Protein AF-A0A963SEV9-F1 (afdb_monomer)

pLDDT: mean 88.09, std 17.44, range [39.56, 98.88]

Structure (mmCIF, N/CA/C/O backbone):
data_AF-A0A963SEV9-F1
#
_entry.id   AF-A0A963SEV9-F1
#
loop_
_atom_site.group_PDB
_atom_site.id
_atom_site.type_symbol
_atom_site.label_atom_id
_atom_site.label_alt_id
_atom_site.label_comp_id
_atom_site.label_asym_id
_atom_site.label_entity_id
_atom_site.label_seq_id
_atom_site.pdbx_PDB_ins_code
_atom_site.Cartn_x
_atom_site.Cartn_y
_atom_site.Cartn_z
_atom_site.occupancy
_atom_site.B_iso_or_equiv
_atom_site.auth_seq_id
_atom_site.auth_comp_id
_atom_site.auth_asym_id
_atom_site.auth_atom_id
_atom_site.pdbx_PDB_model_num
ATOM 1 N N . MET A 1 1 ? 86.443 0.238 -4.292 1.00 43.75 1 MET A N 1
ATOM 2 C CA . MET A 1 1 ? 86.124 1.668 -4.086 1.00 43.75 1 MET A CA 1
ATOM 3 C C . MET A 1 1 ? 84.801 1.741 -3.340 1.00 43.75 1 MET A C 1
ATOM 5 O O . MET A 1 1 ? 83.904 0.974 -3.654 1.00 43.75 1 MET A O 1
ATOM 9 N N . LYS A 1 2 ? 84.769 2.527 -2.260 1.00 41.16 2 LYS A N 1
ATOM 10 C CA . LYS A 1 2 ? 83.650 2.683 -1.313 1.00 41.16 2 LYS A CA 1
ATOM 11 C C . LYS A 1 2 ? 82.506 3.514 -1.928 1.00 41.16 2 LYS A C 1
ATOM 13 O O . LYS A 1 2 ? 82.755 4.207 -2.907 1.00 41.16 2 LYS A O 1
ATOM 18 N N . GLN A 1 3 ? 81.372 3.551 -1.208 1.00 39.56 3 GLN A N 1
ATOM 19 C CA . GLN A 1 3 ? 80.197 4.446 -1.340 1.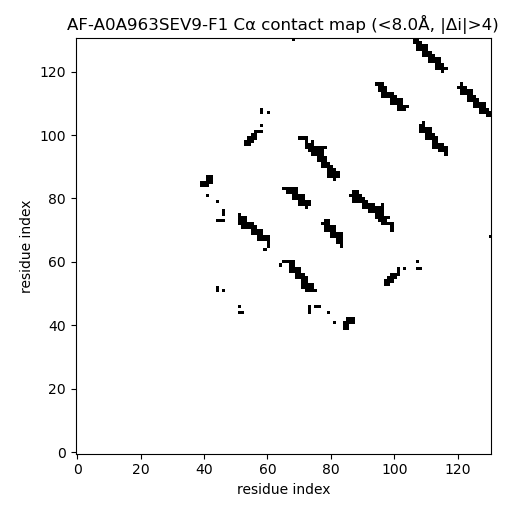00 39.56 3 GLN A CA 1
ATOM 20 C C . GLN A 1 3 ? 79.106 3.912 -2.292 1.00 39.56 3 GLN A C 1
ATOM 22 O O . GLN A 1 3 ? 79.413 3.498 -3.397 1.00 39.56 3 GLN A O 1
ATOM 27 N N . ALA A 1 4 ? 77.811 3.891 -1.976 1.00 47.16 4 ALA A N 1
ATOM 28 C CA . ALA A 1 4 ? 77.074 4.181 -0.749 1.00 47.16 4 ALA A CA 1
ATOM 29 C C . ALA A 1 4 ? 75.719 3.450 -0.852 1.00 47.16 4 ALA A C 1
ATOM 31 O O . ALA A 1 4 ? 75.074 3.481 -1.899 1.00 47.16 4 ALA A O 1
ATOM 32 N N . LYS A 1 5 ? 75.282 2.783 0.223 1.00 47.78 5 LYS A N 1
ATOM 33 C CA . LYS A 1 5 ? 73.897 2.309 0.351 1.00 47.78 5 LYS A CA 1
ATOM 34 C C . LYS A 1 5 ? 73.020 3.538 0.579 1.00 47.78 5 LYS A C 1
ATOM 36 O O . LYS A 1 5 ? 73.118 4.157 1.636 1.00 47.78 5 LYS A O 1
ATOM 41 N N . LEU A 1 6 ? 72.186 3.891 -0.394 1.00 45.84 6 LEU A N 1
ATOM 42 C CA . LEU A 1 6 ? 71.137 4.886 -0.199 1.00 45.84 6 LEU A CA 1
ATOM 43 C C . LEU A 1 6 ? 70.030 4.229 0.640 1.00 45.84 6 LEU A C 1
ATOM 45 O O . LEU A 1 6 ? 69.230 3.447 0.131 1.00 45.84 6 LEU A O 1
ATOM 49 N N . LEU A 1 7 ? 70.037 4.482 1.951 1.00 49.56 7 LEU A N 1
ATOM 50 C CA . LEU A 1 7 ? 68.880 4.227 2.804 1.00 49.56 7 LEU A CA 1
ATOM 51 C C . LEU A 1 7 ? 67.776 5.196 2.369 1.00 49.56 7 LEU A C 1
ATOM 53 O O . LEU A 1 7 ? 67.918 6.407 2.534 1.00 49.56 7 LEU A O 1
ATOM 57 N N . ALA A 1 8 ? 66.686 4.669 1.817 1.00 48.62 8 ALA A N 1
ATOM 58 C CA . ALA A 1 8 ? 65.460 5.432 1.650 1.00 48.62 8 ALA A CA 1
ATOM 59 C C . ALA A 1 8 ? 64.898 5.736 3.047 1.00 48.62 8 ALA A C 1
ATOM 61 O O . ALA A 1 8 ? 64.488 4.838 3.781 1.00 48.62 8 ALA A O 1
ATOM 62 N N . ILE A 1 9 ? 64.956 7.007 3.434 1.00 56.59 9 ILE A N 1
ATOM 63 C CA . ILE A 1 9 ? 64.397 7.519 4.681 1.00 56.59 9 ILE A CA 1
ATOM 64 C C . ILE A 1 9 ? 62.877 7.574 4.493 1.00 56.59 9 ILE A C 1
ATOM 66 O O . ILE A 1 9 ? 62.374 8.407 3.741 1.00 56.59 9 ILE A O 1
ATOM 70 N N . SER A 1 10 ? 62.150 6.663 5.145 1.00 54.47 10 SER A N 1
ATOM 71 C CA . SER A 1 10 ? 60.690 6.736 5.266 1.00 54.47 10 SER A CA 1
ATOM 72 C C . SER A 1 10 ? 60.284 8.067 5.904 1.00 54.47 10 SER A C 1
ATOM 74 O O . SER A 1 10 ? 60.775 8.375 6.994 1.00 54.47 10 SER A O 1
ATOM 76 N N . PRO A 1 11 ? 59.356 8.837 5.314 1.00 54.25 11 PRO A N 1
ATOM 77 C CA . PRO A 1 11 ? 58.728 9.930 6.031 1.00 54.25 11 PRO A CA 1
ATOM 78 C C . PRO A 1 11 ? 57.760 9.324 7.052 1.00 54.25 11 PRO A C 1
ATOM 80 O O . PRO A 1 11 ? 56.681 8.842 6.711 1.00 54.25 11 PRO A O 1
ATOM 83 N N . ILE A 1 12 ? 58.170 9.320 8.321 1.00 58.47 12 ILE A N 1
ATOM 84 C CA . ILE A 1 12 ? 57.265 9.130 9.456 1.00 58.47 12 ILE A CA 1
ATOM 85 C C . ILE A 1 12 ? 56.326 10.340 9.455 1.00 58.47 12 ILE A C 1
ATOM 87 O O . ILE A 1 12 ? 56.686 11.426 9.907 1.00 58.47 12 ILE A O 1
ATOM 91 N N . LEU A 1 13 ? 55.132 10.163 8.890 1.00 58.06 13 LEU A N 1
ATOM 92 C CA . LEU A 1 13 ? 54.028 11.098 9.055 1.00 58.06 13 LEU A CA 1
ATOM 93 C C . LEU A 1 13 ? 53.591 11.038 10.528 1.00 58.06 13 LEU A C 1
ATOM 95 O O . LEU A 1 13 ? 52.925 10.092 10.949 1.00 58.06 13 LEU A O 1
ATOM 99 N N . LEU A 1 14 ? 53.971 12.040 11.324 1.00 57.09 14 LEU A N 1
ATOM 100 C CA . LEU A 1 14 ? 53.328 12.291 12.611 1.00 57.09 14 LEU A CA 1
ATOM 101 C C . LEU A 1 14 ? 51.892 12.770 12.347 1.00 57.09 14 LEU A C 1
ATOM 103 O O . LEU A 1 14 ? 51.661 13.962 12.151 1.00 57.09 14 LEU A O 1
ATOM 107 N N . LEU A 1 15 ? 50.917 11.856 12.377 1.00 59.25 15 LEU A N 1
ATOM 108 C CA . LEU A 1 15 ? 49.514 12.215 12.610 1.00 59.25 15 LEU A CA 1
ATOM 109 C C . LEU A 1 15 ? 49.344 12.550 14.097 1.00 59.25 15 LEU A C 1
ATOM 111 O O . LEU A 1 15 ? 48.880 11.745 14.902 1.00 59.25 15 LEU A O 1
ATOM 115 N N . GLY A 1 16 ? 49.786 13.747 14.468 1.00 63.28 16 GLY A N 1
ATOM 116 C CA . GLY A 1 16 ? 49.453 14.367 15.739 1.00 63.28 16 GLY A CA 1
ATOM 117 C C . GLY A 1 16 ? 48.130 15.125 15.635 1.00 63.28 16 GLY A C 1
ATOM 118 O O . GLY A 1 16 ? 47.981 15.985 14.776 1.00 63.28 16 GLY A O 1
ATOM 119 N N . ALA A 1 17 ? 47.239 14.835 16.584 1.00 56.03 17 ALA A N 1
ATOM 120 C CA . ALA A 1 17 ? 46.098 15.643 17.018 1.00 56.03 17 ALA A CA 1
ATOM 121 C C . ALA A 1 17 ? 44.845 15.679 16.122 1.00 56.03 17 ALA A C 1
ATOM 123 O O . ALA A 1 17 ? 44.697 16.533 15.259 1.00 56.03 17 ALA A O 1
ATOM 124 N N . CYS A 1 18 ? 43.875 14.829 16.477 1.00 48.72 18 CYS A N 1
ATOM 125 C CA . CYS A 1 18 ? 42.467 15.206 16.668 1.00 48.72 18 CYS A CA 1
ATOM 126 C C . CYS A 1 18 ? 41.816 14.190 17.625 1.00 48.72 18 CYS A C 1
ATOM 128 O O . CYS A 1 18 ? 40.974 13.390 17.236 1.00 48.72 18 CYS A O 1
ATOM 130 N N . THR A 1 19 ? 42.206 14.195 18.903 1.00 56.66 19 THR A N 1
ATOM 131 C CA . THR A 1 19 ? 41.321 13.664 19.953 1.00 56.66 19 THR A CA 1
ATOM 132 C C . THR A 1 19 ? 40.293 14.754 20.243 1.00 56.66 19 THR A C 1
ATOM 134 O O . THR A 1 19 ? 40.419 15.516 21.202 1.00 56.66 19 THR A O 1
ATOM 137 N N . ALA A 1 20 ? 39.286 14.867 19.377 1.00 61.53 20 ALA A N 1
ATOM 138 C CA . ALA A 1 20 ? 38.036 15.492 19.766 1.00 61.53 20 ALA A CA 1
ATOM 139 C C . ALA A 1 20 ? 37.373 14.530 20.757 1.00 61.53 20 ALA A C 1
ATOM 141 O O . ALA A 1 20 ? 36.620 13.635 20.382 1.00 61.53 20 ALA A O 1
ATOM 142 N N . GLY A 1 21 ? 37.720 14.685 22.035 1.00 59.44 21 GLY A N 1
ATOM 143 C CA . GLY A 1 21 ? 36.953 14.149 23.148 1.00 59.44 21 GLY A CA 1
ATOM 144 C C . GLY A 1 21 ? 35.618 14.878 23.207 1.00 59.44 21 GLY A C 1
ATOM 145 O O . GLY A 1 21 ? 35.374 15.677 24.105 1.00 59.44 21 GLY A O 1
ATOM 146 N N . SER A 1 22 ? 34.768 14.647 22.212 1.00 60.69 22 SER A N 1
ATOM 147 C CA . SER A 1 22 ? 33.357 14.966 22.290 1.00 60.69 22 SER A CA 1
ATOM 148 C C . SER A 1 22 ? 32.772 13.966 23.271 1.00 60.69 22 SER A C 1
ATOM 150 O O . SER A 1 22 ? 32.410 12.851 22.905 1.00 60.69 22 SER A O 1
ATOM 152 N N . GLY A 1 23 ? 32.747 14.345 24.549 1.00 58.09 23 GLY A N 1
ATOM 153 C CA . GLY A 1 23 ? 31.877 13.692 25.508 1.00 58.09 23 GLY A CA 1
ATOM 154 C C . GLY A 1 23 ? 30.473 13.733 24.924 1.00 58.09 23 GLY A C 1
ATOM 155 O O . GLY A 1 23 ? 29.881 14.805 24.806 1.00 58.09 23 GLY A O 1
ATOM 156 N N . PHE A 1 24 ? 29.967 12.581 24.489 1.00 62.22 24 PHE A N 1
ATOM 157 C CA . PHE A 1 24 ? 28.548 12.429 24.233 1.00 62.22 24 PHE A CA 1
ATOM 158 C C . PHE A 1 24 ? 27.876 12.714 25.570 1.00 62.22 24 PHE A C 1
ATOM 160 O O . PHE A 1 24 ? 27.979 11.920 26.503 1.00 62.22 24 PHE A O 1
ATOM 167 N N . SER A 1 25 ? 27.268 13.894 25.689 1.00 63.34 25 SER A N 1
ATOM 168 C CA . SER A 1 25 ? 26.326 14.163 26.763 1.00 63.34 25 SER A CA 1
ATOM 169 C C . SER A 1 25 ? 25.280 13.064 26.657 1.00 63.34 25 SER A C 1
ATOM 171 O O . SER A 1 25 ? 24.553 13.000 25.662 1.00 63.34 25 SER A O 1
ATOM 173 N N . SER A 1 26 ? 25.287 12.128 27.605 1.00 67.81 26 SER A N 1
ATOM 174 C CA . SER A 1 26 ? 24.261 11.102 27.687 1.00 67.81 26 SER A CA 1
ATOM 175 C C . SER A 1 26 ? 22.941 11.846 27.813 1.00 67.81 26 SER A C 1
ATOM 177 O O . SER A 1 26 ? 22.704 12.505 28.828 1.00 67.81 26 SER A O 1
ATOM 179 N N . GLY A 1 27 ? 22.123 11.796 26.760 1.00 73.25 27 GLY A N 1
ATOM 180 C CA . GLY A 1 27 ? 20.754 12.286 26.814 1.00 73.25 27 GLY A CA 1
ATOM 181 C C . GLY A 1 27 ? 20.007 11.676 28.007 1.00 73.25 27 GLY A C 1
ATOM 182 O O . GLY A 1 27 ? 20.499 10.725 28.626 1.00 73.25 27 GLY A O 1
ATOM 183 N N . PRO A 1 28 ? 18.827 12.212 28.356 1.00 78.06 28 PRO A N 1
ATOM 184 C CA . PRO A 1 28 ? 18.014 11.638 29.422 1.00 78.06 28 PRO A CA 1
ATOM 185 C C . PRO A 1 28 ? 17.896 10.122 29.236 1.00 78.06 28 PRO A C 1
ATOM 187 O O . PRO A 1 28 ? 17.743 9.646 28.108 1.00 78.06 28 PRO A O 1
ATOM 190 N N . ALA A 1 29 ? 18.020 9.379 30.340 1.00 78.88 29 ALA A N 1
ATOM 191 C CA . ALA A 1 29 ? 17.937 7.925 30.330 1.00 78.88 29 ALA A CA 1
ATOM 192 C C . ALA A 1 29 ? 16.687 7.493 29.553 1.00 78.88 29 ALA A C 1
ATOM 194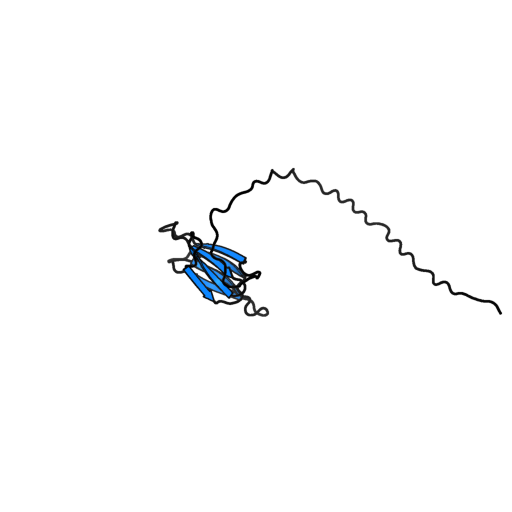 O O . ALA A 1 29 ? 15.579 7.945 29.851 1.00 78.88 29 ALA A O 1
ATOM 195 N N . ALA A 1 30 ? 16.885 6.663 28.528 1.00 80.75 30 ALA A N 1
ATOM 196 C CA . ALA A 1 30 ? 15.785 6.164 27.723 1.00 80.75 30 ALA A CA 1
ATOM 197 C C . ALA A 1 30 ? 14.793 5.418 28.623 1.00 80.75 30 ALA A C 1
ATOM 199 O O . ALA A 1 30 ? 15.190 4.656 29.509 1.00 80.75 30 ALA A O 1
ATOM 200 N N . LEU A 1 31 ? 13.499 5.644 28.393 1.00 87.50 31 LEU A N 1
ATOM 201 C CA . LEU A 1 31 ? 12.462 4.844 29.031 1.00 87.50 31 LEU A CA 1
ATOM 202 C C . LEU A 1 31 ? 12.636 3.367 28.630 1.00 87.50 31 LEU A C 1
ATOM 204 O O . LEU A 1 31 ? 13.096 3.092 27.517 1.00 87.50 31 LEU A O 1
ATOM 208 N N . PRO A 1 32 ? 12.262 2.408 29.495 1.00 90.19 32 PRO A N 1
ATOM 209 C CA . PRO A 1 32 ? 12.291 0.997 29.134 1.00 90.19 32 PRO A CA 1
ATOM 210 C C . PRO A 1 32 ? 11.426 0.728 27.896 1.00 90.19 32 PRO A C 1
ATOM 212 O O . PRO A 1 32 ? 10.268 1.145 27.842 1.00 90.19 32 PRO A O 1
ATOM 215 N N . ALA A 1 33 ? 11.975 0.011 26.915 1.00 91.31 33 ALA A N 1
ATOM 216 C CA . ALA A 1 33 ? 11.206 -0.447 25.766 1.00 91.31 33 ALA A CA 1
ATOM 217 C C . ALA A 1 33 ? 10.217 -1.543 26.193 1.00 91.31 33 ALA A C 1
ATOM 219 O O . ALA A 1 33 ? 10.566 -2.441 26.962 1.00 91.31 33 ALA A O 1
ATOM 220 N N . ILE A 1 34 ? 8.996 -1.480 25.663 1.00 94.94 34 ILE A N 1
ATOM 221 C CA . ILE A 1 34 ? 7.988 -2.532 25.809 1.00 94.94 34 ILE A CA 1
ATOM 222 C C . ILE A 1 34 ? 7.751 -3.202 24.458 1.00 94.94 34 ILE A C 1
ATOM 224 O O . ILE A 1 34 ? 7.766 -2.542 23.420 1.00 94.94 34 ILE A O 1
ATOM 228 N N . ASN A 1 35 ? 7.508 -4.510 24.473 1.00 94.75 35 ASN A N 1
ATOM 229 C CA . ASN A 1 35 ? 7.132 -5.247 23.271 1.00 94.75 35 ASN A CA 1
ATOM 230 C C . ASN A 1 35 ? 5.620 -5.137 23.051 1.00 94.75 35 ASN A C 1
ATOM 232 O O . ASN A 1 35 ? 4.841 -5.420 23.962 1.00 94.75 35 ASN A O 1
ATOM 236 N N . VAL A 1 36 ? 5.215 -4.771 21.836 1.00 95.94 36 VAL A N 1
ATOM 237 C CA . VAL A 1 36 ? 3.811 -4.730 21.408 1.00 95.94 36 VAL A CA 1
ATOM 238 C C . VAL A 1 36 ? 3.633 -5.738 20.280 1.00 95.94 36 VAL A C 1
ATOM 240 O O . VAL A 1 36 ? 4.338 -5.675 19.276 1.00 95.94 36 VAL A O 1
ATOM 243 N N . ALA A 1 37 ? 2.711 -6.684 20.453 1.00 97.38 37 ALA A N 1
ATOM 244 C CA . ALA A 1 37 ? 2.389 -7.654 19.415 1.00 97.38 37 ALA A CA 1
ATOM 245 C C . ALA A 1 37 ? 1.434 -7.039 18.382 1.00 97.38 37 ALA A C 1
ATOM 247 O O . ALA A 1 37 ? 0.471 -6.359 18.745 1.00 97.38 37 ALA A O 1
ATOM 248 N N . ALA A 1 38 ? 1.679 -7.305 17.098 1.00 97.00 38 ALA A N 1
ATOM 249 C CA . ALA A 1 38 ? 0.736 -6.963 16.041 1.00 97.00 38 ALA A CA 1
ATOM 250 C C . ALA A 1 38 ? -0.559 -7.781 16.194 1.00 97.00 38 ALA A C 1
ATOM 252 O O . ALA A 1 38 ? -0.529 -8.939 16.607 1.00 97.00 38 ALA A O 1
ATOM 253 N N . SER A 1 39 ? -1.700 -7.180 15.853 1.00 97.12 39 SER A N 1
ATOM 254 C CA . SER A 1 39 ? -3.008 -7.863 15.872 1.00 97.12 39 SER A CA 1
ATOM 255 C C . SER A 1 39 ? -3.357 -8.548 14.544 1.00 97.12 39 SER A C 1
ATOM 257 O O . SER A 1 39 ? -4.322 -9.303 14.482 1.00 97.12 39 SER A O 1
ATOM 259 N N . GLY A 1 40 ? -2.586 -8.285 13.488 1.00 96.81 40 GLY A N 1
ATOM 260 C CA . GLY A 1 40 ? -2.763 -8.852 12.156 1.00 96.81 40 GLY A CA 1
ATOM 261 C C . GLY A 1 40 ? -1.656 -8.398 11.207 1.00 96.81 40 GLY A C 1
ATOM 262 O O . GLY A 1 40 ? -0.872 -7.508 11.541 1.00 96.81 40 GLY A O 1
ATOM 263 N N . GLU A 1 41 ? -1.611 -9.013 10.030 1.00 98.19 41 GLU A N 1
ATOM 264 C CA . GLU A 1 41 ? -0.673 -8.713 8.946 1.00 98.19 41 GLU A CA 1
ATOM 265 C C . GLU A 1 41 ? -1.391 -8.803 7.594 1.00 98.19 41 GLU A C 1
ATOM 267 O O . GLU A 1 41 ? -2.405 -9.495 7.467 1.00 98.19 41 GLU A O 1
ATOM 272 N N . THR A 1 42 ? -0.896 -8.093 6.578 1.00 98.50 42 THR A N 1
ATOM 273 C CA . THR A 1 42 ? -1.411 -8.250 5.214 1.00 98.50 42 THR A CA 1
ATOM 274 C C . THR A 1 42 ? -0.888 -9.533 4.583 1.00 98.50 42 THR A C 1
ATOM 276 O O . THR A 1 42 ? 0.181 -10.033 4.931 1.00 98.50 42 THR A O 1
ATOM 279 N N . ALA A 1 43 ? -1.610 -10.043 3.587 1.00 98.50 43 ALA A N 1
ATOM 280 C CA . ALA A 1 43 ? -1.055 -11.024 2.672 1.00 98.50 43 ALA A CA 1
ATOM 281 C C . ALA A 1 43 ? 0.240 -10.464 2.040 1.00 98.50 43 ALA A C 1
ATOM 283 O O . ALA A 1 43 ? 0.302 -9.260 1.762 1.00 98.50 43 ALA A O 1
ATOM 284 N N . PRO A 1 44 ? 1.264 -11.303 1.801 1.00 97.94 44 PRO A N 1
ATOM 285 C CA . PRO A 1 44 ? 2.500 -10.857 1.169 1.00 97.94 44 PRO A CA 1
ATOM 286 C C . PRO A 1 44 ? 2.260 -10.264 -0.223 1.00 97.94 44 PRO A C 1
ATOM 288 O O . PRO A 1 44 ? 1.382 -10.718 -0.961 1.00 97.94 44 PRO A O 1
ATOM 291 N N . VAL A 1 45 ? 3.090 -9.293 -0.607 1.00 98.25 45 VAL A N 1
ATOM 292 C CA . VAL A 1 45 ? 3.146 -8.817 -1.995 1.00 98.25 45 VAL A CA 1
ATOM 293 C C . VAL A 1 45 ? 3.634 -9.928 -2.932 1.00 98.25 45 VAL A C 1
ATOM 295 O O . VAL A 1 45 ? 4.329 -10.858 -2.523 1.00 98.25 45 VAL A O 1
ATOM 298 N N . GLY A 1 46 ? 3.273 -9.828 -4.211 1.00 97.56 46 GLY A N 1
ATOM 299 C CA . GLY A 1 46 ? 3.608 -10.824 -5.231 1.00 97.56 46 GLY A CA 1
ATOM 300 C C . GLY A 1 46 ? 5.094 -10.900 -5.597 1.00 97.56 46 GLY A C 1
ATOM 301 O O . GLY A 1 46 ? 5.541 -11.944 -6.076 1.00 97.56 46 GLY A O 1
ATOM 302 N N . THR A 1 47 ? 5.875 -9.837 -5.374 1.00 96.88 47 THR A N 1
ATOM 303 C CA . THR A 1 47 ? 7.329 -9.879 -5.574 1.00 96.88 47 THR A CA 1
ATOM 304 C C . THR A 1 47 ? 7.982 -10.744 -4.494 1.00 96.88 47 THR A C 1
ATOM 306 O O . THR A 1 47 ? 8.055 -10.370 -3.326 1.00 96.88 47 THR A O 1
ATOM 309 N N . ALA A 1 48 ? 8.453 -11.927 -4.887 1.00 94.44 48 ALA A N 1
ATOM 310 C CA . ALA A 1 48 ? 8.977 -12.923 -3.961 1.00 94.44 48 ALA A CA 1
ATOM 311 C C . ALA A 1 48 ? 10.440 -12.668 -3.569 1.00 94.44 48 ALA A C 1
ATOM 313 O O . ALA A 1 48 ? 11.280 -12.406 -4.428 1.00 94.44 48 ALA A O 1
ATOM 314 N N . ASN A 1 49 ?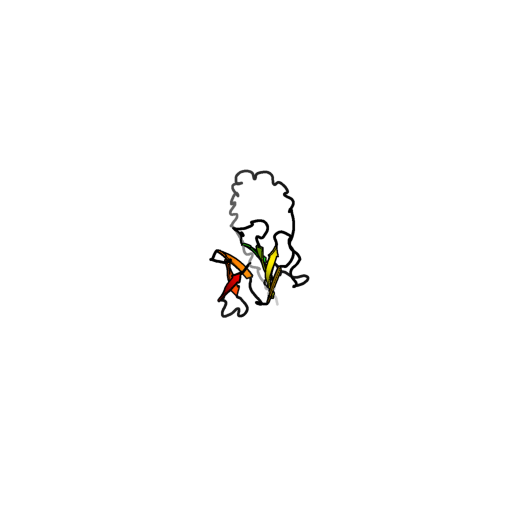 10.749 -12.882 -2.283 1.00 89.75 49 ASN A N 1
ATOM 315 C CA . ASN A 1 49 ? 12.108 -12.914 -1.722 1.00 89.75 49 ASN A CA 1
ATOM 316 C C . ASN A 1 49 ? 12.943 -11.665 -2.019 1.00 89.75 49 ASN A C 1
ATOM 318 O O . ASN A 1 49 ? 14.132 -11.765 -2.326 1.00 89.75 49 ASN A O 1
ATOM 322 N N . ASP A 1 50 ? 12.318 -10.495 -1.942 1.00 95.44 50 ASP A N 1
ATOM 323 C CA . ASP A 1 50 ? 12.980 -9.250 -2.285 1.00 95.44 50 ASP A CA 1
ATOM 324 C C . ASP A 1 50 ? 12.432 -8.064 -1.479 1.00 95.44 50 ASP A C 1
ATOM 326 O O . ASP A 1 50 ? 11.344 -8.120 -0.906 1.00 95.44 50 ASP A O 1
ATOM 330 N N . ASP A 1 51 ? 13.195 -6.977 -1.455 1.00 96.56 51 ASP A N 1
ATOM 331 C CA . ASP A 1 51 ? 12.807 -5.699 -0.865 1.00 96.56 51 ASP A CA 1
ATOM 332 C C . ASP A 1 51 ? 11.746 -5.020 -1.750 1.00 96.56 51 ASP A C 1
ATOM 334 O O . ASP A 1 51 ? 12.074 -4.343 -2.735 1.00 96.56 51 ASP A O 1
ATOM 338 N N . ALA A 1 52 ? 10.473 -5.294 -1.448 1.00 97.75 52 ALA A N 1
ATOM 339 C CA . ALA A 1 52 ? 9.326 -4.955 -2.290 1.00 97.75 52 ALA A CA 1
ATOM 340 C C . ALA A 1 52 ? 8.228 -4.167 -1.557 1.00 97.75 52 ALA A C 1
ATOM 342 O O . ALA A 1 52 ? 7.886 -3.073 -2.000 1.00 97.75 52 ALA A O 1
ATOM 343 N N . ALA A 1 53 ? 7.677 -4.684 -0.455 1.00 97.94 53 ALA A N 1
ATOM 344 C CA . ALA A 1 53 ? 6.691 -3.950 0.344 1.00 97.94 53 ALA A CA 1
ATOM 345 C C . ALA A 1 53 ? 7.368 -2.773 1.072 1.00 97.94 53 ALA A C 1
ATOM 347 O O . ALA A 1 53 ? 8.355 -3.007 1.766 1.00 97.94 53 ALA A O 1
ATOM 348 N N . ASP A 1 54 ? 6.871 -1.539 0.906 1.00 97.31 54 ASP A N 1
ATOM 349 C CA . ASP A 1 54 ? 7.574 -0.327 1.381 1.00 97.31 54 ASP A CA 1
ATOM 350 C C . ASP A 1 54 ? 6.707 0.565 2.286 1.00 97.31 54 ASP A C 1
ATOM 352 O O . ASP A 1 54 ? 7.036 0.730 3.458 1.00 97.31 54 ASP A O 1
ATOM 356 N N . ASP A 1 55 ? 5.591 1.111 1.780 1.00 98.25 55 ASP A N 1
ATOM 357 C CA . ASP A 1 55 ? 4.823 2.146 2.490 1.00 98.25 55 ASP A CA 1
ATOM 358 C C . ASP A 1 55 ? 3.307 1.869 2.454 1.00 98.25 55 ASP A C 1
ATOM 360 O O . ASP A 1 55 ? 2.764 1.582 1.377 1.00 98.25 55 ASP A O 1
ATOM 364 N N . PRO A 1 56 ? 2.605 1.930 3.602 1.00 98.38 56 PRO A N 1
ATOM 365 C CA . PRO A 1 56 ? 1.152 1.851 3.668 1.00 98.38 56 PRO A CA 1
ATOM 366 C C . PRO A 1 56 ? 0.488 3.225 3.863 1.00 98.38 56 PRO A C 1
ATOM 368 O O . PRO A 1 56 ? 0.994 4.094 4.566 1.00 98.38 56 PRO A O 1
ATOM 371 N N . ALA A 1 57 ? -0.739 3.361 3.368 1.00 98.62 57 ALA A N 1
ATOM 372 C CA . ALA A 1 57 ? -1.662 4.435 3.713 1.00 98.62 57 ALA A CA 1
ATOM 373 C C . ALA A 1 57 ? -3.068 3.867 3.953 1.00 98.62 57 ALA A C 1
ATOM 375 O O . ALA A 1 57 ? -3.503 2.941 3.268 1.00 98.62 57 ALA A O 1
ATOM 376 N N . ILE A 1 58 ? -3.795 4.398 4.937 1.00 98.38 58 ILE A N 1
ATOM 377 C CA . ILE A 1 58 ? -5.104 3.865 5.342 1.00 98.38 58 ILE A CA 1
ATOM 378 C C . ILE A 1 58 ? -6.200 4.838 4.923 1.00 98.38 58 ILE A C 1
ATOM 380 O O . ILE A 1 58 ? -6.217 5.992 5.348 1.00 98.38 58 ILE A O 1
ATOM 384 N N . TRP A 1 59 ? -7.145 4.358 4.120 1.00 98.44 59 TRP A N 1
ATOM 385 C CA . TRP A 1 59 ? -8.382 5.073 3.846 1.00 98.44 59 TRP A CA 1
ATOM 386 C C . TRP A 1 59 ? -9.434 4.692 4.886 1.00 98.44 59 TRP A C 1
ATOM 388 O O . TRP A 1 59 ? -9.856 3.536 4.947 1.00 98.44 59 TRP A O 1
ATOM 398 N N . LEU A 1 60 ? -9.877 5.668 5.680 1.00 97.38 60 LEU A N 1
ATOM 399 C CA . LEU A 1 60 ? -11.003 5.504 6.595 1.00 97.38 60 LEU A CA 1
ATOM 400 C C . LEU A 1 60 ? -12.319 5.577 5.819 1.00 97.38 60 LEU A C 1
ATOM 402 O O . LEU A 1 60 ? -12.633 6.610 5.227 1.00 97.38 60 LEU A O 1
ATOM 406 N N . ASN A 1 61 ? -13.119 4.517 5.898 1.00 96.62 61 ASN A N 1
ATOM 407 C CA . ASN A 1 61 ? -14.491 4.545 5.413 1.00 96.62 61 ASN A CA 1
ATOM 408 C C . ASN A 1 61 ? -15.403 5.235 6.450 1.00 96.62 61 ASN A C 1
ATOM 410 O O . ASN A 1 61 ? -15.602 4.681 7.535 1.00 96.62 61 ASN A O 1
ATOM 414 N N . PRO A 1 62 ? -15.985 6.415 6.155 1.00 93.38 62 PRO A N 1
ATOM 415 C CA . PRO A 1 62 ? -16.824 7.128 7.116 1.00 93.38 62 PRO A CA 1
ATOM 416 C C . PRO A 1 62 ? -18.200 6.478 7.327 1.00 93.38 62 PRO A C 1
ATOM 418 O O . PRO A 1 62 ? -18.837 6.747 8.342 1.00 93.38 62 PRO A O 1
ATOM 421 N N . ALA A 1 63 ? -18.674 5.654 6.385 1.00 95.00 63 ALA A N 1
ATOM 422 C CA . ALA A 1 63 ? -19.968 4.979 6.485 1.00 95.00 63 ALA A CA 1
ATOM 423 C C . ALA A 1 63 ? -19.883 3.685 7.309 1.00 95.00 63 ALA A C 1
ATOM 425 O O . ALA A 1 63 ? -20.803 3.378 8.063 1.00 95.00 63 ALA A O 1
ATOM 426 N N . ASP A 1 64 ? -18.777 2.950 7.181 1.00 96.88 64 ASP A N 1
ATOM 427 C CA . ASP A 1 64 ? -18.491 1.751 7.972 1.00 96.88 64 ASP A CA 1
ATOM 428 C C . ASP A 1 64 ? -16.973 1.591 8.173 1.00 96.88 64 ASP A C 1
ATOM 430 O O . ASP A 1 64 ? -16.293 1.067 7.286 1.00 96.88 64 ASP A O 1
ATOM 434 N N . PRO A 1 65 ? -16.417 1.994 9.334 1.00 97.56 65 PRO A N 1
ATOM 435 C CA . PRO A 1 65 ? -14.983 1.908 9.598 1.00 97.56 65 PRO A CA 1
ATOM 436 C C . PRO A 1 65 ? -14.392 0.499 9.466 1.00 97.56 65 PRO A C 1
ATOM 438 O O . PRO A 1 65 ? -13.202 0.380 9.166 1.00 97.56 65 PRO A O 1
ATOM 441 N N . ALA A 1 66 ? -15.188 -0.564 9.640 1.00 97.56 66 ALA A N 1
ATOM 442 C CA . ALA A 1 66 ? -14.722 -1.940 9.463 1.00 97.56 66 ALA A CA 1
ATOM 443 C C . ALA A 1 66 ? -14.445 -2.285 7.986 1.00 97.56 66 ALA A C 1
ATOM 445 O O . ALA A 1 66 ? -13.683 -3.209 7.702 1.00 97.56 66 ALA A O 1
ATOM 446 N N . GLN A 1 67 ? -15.017 -1.517 7.054 1.00 97.31 67 GLN A N 1
ATOM 447 C CA . GLN A 1 67 ? -14.785 -1.594 5.608 1.00 97.31 67 GLN A CA 1
ATOM 448 C C . GLN A 1 67 ? -13.723 -0.588 5.129 1.00 97.31 67 GLN A C 1
ATOM 450 O O . GLN A 1 67 ? -13.675 -0.244 3.948 1.00 97.31 67 GLN A O 1
ATOM 455 N N . SER A 1 68 ? -12.884 -0.076 6.034 1.00 98.31 68 SER A N 1
ATOM 456 C CA . SER A 1 68 ? -11.714 0.728 5.664 1.00 98.31 68 SER A CA 1
ATOM 457 C C . SER A 1 68 ? -10.700 -0.105 4.878 1.00 98.31 68 SER A C 1
ATOM 459 O O . SER A 1 68 ? -10.661 -1.337 4.970 1.00 98.31 68 SER A O 1
ATOM 461 N N . LEU A 1 69 ? -9.859 0.577 4.105 1.00 98.62 69 LEU A N 1
ATOM 462 C CA . LEU A 1 69 ? -8.907 -0.059 3.200 1.00 98.62 69 LEU A CA 1
ATOM 463 C C . LEU A 1 69 ? -7.482 0.385 3.517 1.00 98.62 69 LEU A C 1
ATOM 465 O O . LEU A 1 69 ? -7.243 1.529 3.897 1.00 98.62 69 LEU A O 1
ATOM 469 N N . ILE A 1 70 ? -6.533 -0.520 3.311 1.00 98.75 70 ILE A N 1
ATOM 470 C CA . ILE A 1 70 ? -5.100 -0.237 3.352 1.00 98.75 70 ILE A CA 1
ATOM 471 C C . ILE A 1 70 ? -4.615 -0.220 1.907 1.00 98.75 70 ILE A C 1
ATOM 473 O O . ILE A 1 70 ? -4.784 -1.201 1.187 1.00 98.75 70 ILE A O 1
ATOM 477 N N . VAL A 1 71 ? -4.009 0.876 1.476 1.00 98.81 71 VAL A N 1
ATOM 478 C CA . VAL A 1 71 ? -3.275 0.951 0.214 1.00 98.81 71 VAL A CA 1
ATOM 479 C C . VAL A 1 71 ? -1.801 0.775 0.539 1.00 98.81 71 VAL A C 1
ATOM 481 O O . VAL A 1 71 ? -1.280 1.479 1.393 1.00 98.81 71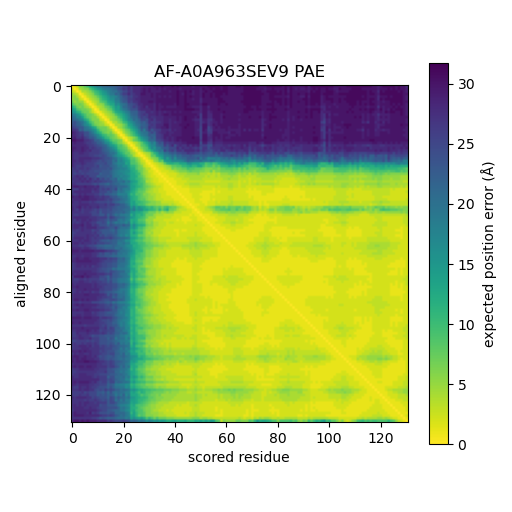 VAL A O 1
ATOM 484 N N . GLY A 1 72 ? -1.132 -0.173 -0.106 1.00 98.56 72 GLY A N 1
ATOM 485 C CA . GLY A 1 72 ? 0.291 -0.427 0.105 1.00 98.56 72 GLY A CA 1
ATOM 486 C C . GLY A 1 72 ? 1.041 -0.503 -1.213 1.00 98.56 72 GLY A C 1
ATOM 487 O O . GLY A 1 72 ? 0.474 -0.903 -2.232 1.00 98.56 72 GLY A O 1
ATOM 488 N N . THR A 1 73 ? 2.316 -0.139 -1.209 1.00 98.62 73 THR A N 1
ATOM 489 C CA . THR A 1 73 ? 3.179 -0.290 -2.382 1.00 98.62 73 THR A CA 1
ATOM 490 C C . THR A 1 73 ? 3.894 -1.634 -2.382 1.00 98.62 73 THR A C 1
ATOM 492 O O . THR A 1 73 ? 4.450 -2.073 -1.380 1.00 98.62 73 THR A O 1
ATOM 495 N N . ASP A 1 74 ? 3.917 -2.272 -3.548 1.00 98.56 74 ASP A N 1
ATOM 496 C CA . ASP A 1 74 ? 5.030 -3.119 -3.954 1.00 98.56 74 ASP A CA 1
ATOM 497 C C . ASP A 1 74 ? 5.907 -2.245 -4.852 1.00 98.56 74 ASP A C 1
ATOM 499 O O . ASP A 1 74 ? 5.562 -1.998 -6.011 1.00 98.56 74 ASP A O 1
ATOM 503 N N . LYS A 1 75 ? 7.034 -1.750 -4.328 1.00 97.81 75 LYS A N 1
ATOM 504 C CA . LYS A 1 75 ? 7.886 -0.772 -5.023 1.00 97.81 75 LYS A CA 1
ATOM 505 C C . LYS A 1 75 ? 8.529 -1.296 -6.312 1.00 97.81 75 LYS A C 1
ATOM 507 O O . LYS A 1 75 ? 9.233 -0.556 -7.008 1.00 97.81 75 LYS A O 1
ATOM 512 N N . LYS A 1 76 ? 8.312 -2.576 -6.627 1.00 97.75 76 LYS A N 1
ATOM 513 C CA . LYS A 1 76 ? 8.772 -3.254 -7.839 1.00 97.75 76 LYS A CA 1
ATOM 514 C C . LYS A 1 76 ? 7.638 -3.555 -8.818 1.00 97.75 76 LYS A C 1
ATOM 516 O O . LYS A 1 76 ? 7.938 -3.774 -9.991 1.00 97.75 76 LYS A O 1
ATOM 521 N N . ALA A 1 77 ? 6.377 -3.524 -8.384 1.00 98.06 77 ALA A N 1
ATOM 522 C CA . ALA A 1 77 ? 5.252 -3.982 -9.199 1.00 98.06 77 ALA A CA 1
ATOM 523 C C . ALA A 1 77 ? 4.032 -3.041 -9.247 1.00 98.06 77 ALA A C 1
ATOM 525 O O . ALA A 1 77 ? 3.358 -2.999 -10.282 1.00 98.06 77 ALA A O 1
ATOM 526 N N . GLY A 1 78 ? 3.722 -2.284 -8.189 1.00 98.44 78 GLY A N 1
ATOM 527 C CA . GLY A 1 78 ? 2.592 -1.350 -8.188 1.00 98.44 78 GLY A CA 1
ATOM 528 C C . GLY A 1 78 ? 1.912 -1.149 -6.832 1.00 98.44 78 GLY A C 1
ATOM 529 O O . GLY A 1 78 ? 2.571 -1.109 -5.796 1.00 98.44 78 GLY A O 1
ATOM 530 N N . LEU A 1 79 ? 0.582 -0.994 -6.846 1.00 98.69 79 LEU A N 1
ATOM 531 C CA . LEU A 1 79 ? -0.238 -0.739 -5.652 1.00 98.69 79 LEU A CA 1
ATOM 532 C C . LEU A 1 79 ? -1.116 -1.935 -5.316 1.00 98.69 79 LEU A C 1
ATOM 534 O O . LEU A 1 79 ? -1.857 -2.429 -6.161 1.00 98.69 79 LEU A O 1
ATOM 538 N N . TYR A 1 80 ? -1.106 -2.331 -4.054 1.00 98.75 80 TYR A N 1
ATOM 539 C CA . TYR A 1 80 ? -2.089 -3.232 -3.478 1.00 98.75 80 TYR A CA 1
ATOM 540 C C . TYR A 1 80 ? -3.148 -2.446 -2.713 1.00 98.75 80 TYR A C 1
ATOM 542 O O . TYR A 1 80 ? -2.858 -1.432 -2.082 1.00 98.75 80 TYR A O 1
ATOM 550 N N . VAL A 1 81 ? -4.369 -2.969 -2.725 1.00 98.69 81 VAL A N 1
ATOM 551 C CA . VAL A 1 81 ? -5.449 -2.575 -1.821 1.00 98.69 81 VAL A CA 1
ATOM 552 C C . VAL A 1 81 ? -5.808 -3.793 -0.985 1.00 98.69 81 VAL A C 1
ATOM 554 O O . VAL A 1 81 ? -6.130 -4.846 -1.537 1.00 98.69 81 VAL A O 1
ATOM 557 N N . TYR A 1 82 ? -5.785 -3.648 0.333 1.00 98.88 82 TYR A N 1
ATOM 558 C CA . TYR A 1 82 ? -6.147 -4.674 1.305 1.00 98.88 82 TYR A CA 1
ATOM 559 C C . TYR A 1 82 ? -7.341 -4.222 2.144 1.00 98.88 82 TYR A C 1
ATOM 561 O O . TYR A 1 82 ? -7.558 -3.027 2.346 1.00 98.88 82 TYR A O 1
ATOM 569 N N . GLY A 1 83 ? -8.099 -5.183 2.666 1.00 98.62 83 GLY A N 1
ATOM 570 C CA . GLY A 1 83 ? -8.997 -4.923 3.790 1.00 98.62 83 GLY A CA 1
ATOM 571 C C . GLY A 1 83 ? -8.226 -4.861 5.111 1.00 98.62 83 GLY A C 1
ATOM 572 O O . GLY A 1 83 ? -7.076 -5.296 5.188 1.00 98.62 83 GLY A O 1
ATOM 573 N N . LEU A 1 84 ? -8.884 -4.401 6.180 1.00 98.38 84 LEU A N 1
ATOM 574 C CA . LEU A 1 84 ? -8.334 -4.487 7.545 1.00 98.38 84 LEU A CA 1
ATOM 575 C C . LEU A 1 84 ? -8.107 -5.938 8.020 1.00 98.38 84 LEU A C 1
ATOM 577 O O . LEU A 1 84 ? -7.393 -6.163 8.990 1.00 98.38 84 LEU A O 1
ATOM 581 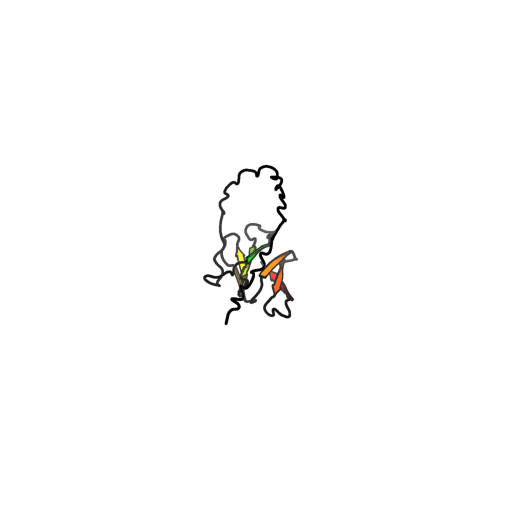N N . ASP A 1 85 ? -8.684 -6.924 7.324 1.00 98.06 85 ASP A N 1
ATOM 582 C CA . ASP A 1 85 ? -8.427 -8.358 7.516 1.00 98.06 85 ASP A CA 1
ATOM 583 C C . ASP A 1 85 ? -7.120 -8.846 6.862 1.00 98.06 85 ASP A C 1
ATOM 585 O O . ASP A 1 85 ? -6.854 -10.048 6.843 1.00 98.06 85 ASP A O 1
ATOM 589 N N . GLY A 1 86 ? -6.341 -7.937 6.267 1.00 98.56 86 GLY A N 1
ATOM 590 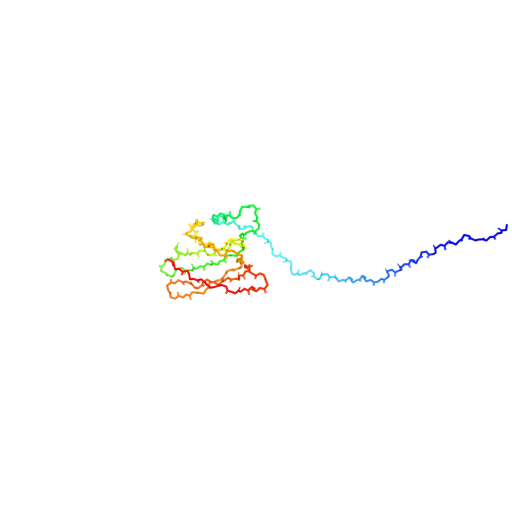C CA . GLY A 1 86 ? -5.072 -8.224 5.609 1.00 98.56 86 GLY A CA 1
ATOM 591 C C . GLY A 1 86 ? -5.194 -8.859 4.223 1.00 98.56 86 GLY A C 1
ATOM 592 O O . GLY A 1 86 ? -4.193 -9.008 3.525 1.00 98.56 86 GLY A O 1
ATOM 593 N N . LYS A 1 87 ? -6.395 -9.225 3.765 1.00 98.75 87 LYS A N 1
ATOM 594 C CA . LYS A 1 87 ? -6.571 -9.888 2.467 1.00 98.75 87 LYS A CA 1
ATOM 595 C C . LYS A 1 87 ? -6.595 -8.870 1.331 1.00 98.75 87 LYS A C 1
ATOM 597 O O . LYS A 1 87 ? -7.228 -7.818 1.436 1.00 98.75 87 LYS A O 1
ATOM 602 N N . VAL A 1 88 ? -5.979 -9.236 0.208 1.00 98.75 88 VAL A N 1
ATOM 603 C CA . VAL A 1 88 ? -5.990 -8.436 -1.024 1.00 98.75 88 VAL A CA 1
ATOM 604 C C . VAL A 1 88 ? -7.428 -8.257 -1.518 1.00 98.75 88 VAL A C 1
ATOM 606 O O . VAL A 1 88 ? -8.183 -9.221 -1.644 1.00 98.75 88 VAL A O 1
ATOM 609 N N . ARG A 1 89 ? -7.804 -7.010 -1.792 1.00 98.38 89 ARG A N 1
ATOM 610 C CA . ARG A 1 89 ? -9.042 -6.606 -2.472 1.00 98.38 89 ARG A CA 1
ATOM 611 C C . ARG A 1 89 ? -8.779 -6.271 -3.935 1.00 98.38 89 ARG A C 1
ATOM 613 O O . ARG A 1 89 ? -9.600 -6.585 -4.787 1.00 98.38 89 ARG A O 1
ATOM 620 N N . SER A 1 90 ? -7.633 -5.656 -4.224 1.00 98.44 90 SER A N 1
ATOM 621 C CA . SER A 1 90 ? -7.219 -5.308 -5.582 1.00 98.44 90 SER A CA 1
ATOM 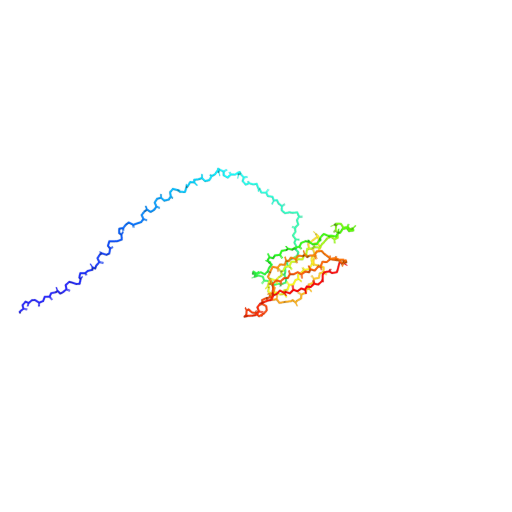622 C C . SER A 1 90 ? -5.701 -5.169 -5.681 1.00 98.44 90 SER A C 1
ATOM 624 O O . SER A 1 90 ? -5.025 -4.914 -4.684 1.00 98.44 90 SER A O 1
ATOM 626 N N . PHE A 1 91 ? -5.180 -5.309 -6.895 1.00 98.62 91 PHE A N 1
ATOM 627 C CA . PHE A 1 91 ? -3.805 -4.983 -7.243 1.00 98.62 91 PHE A CA 1
ATOM 628 C C . PHE A 1 91 ? -3.788 -4.213 -8.566 1.00 98.62 91 PHE A C 1
ATOM 630 O O . PHE A 1 91 ? -4.408 -4.632 -9.544 1.00 98.62 91 PHE A O 1
ATOM 637 N N . LEU A 1 92 ? -3.064 -3.098 -8.595 1.00 98.50 92 LEU A N 1
ATOM 638 C CA . LEU A 1 92 ? -2.832 -2.284 -9.778 1.00 98.50 92 LEU A CA 1
ATOM 639 C C . LEU A 1 92 ? -1.359 -2.410 -10.199 1.00 98.50 92 LEU A C 1
ATOM 641 O O . LEU A 1 92 ? -0.494 -1.859 -9.509 1.00 98.50 92 LEU A O 1
ATOM 645 N N . PRO A 1 93 ? -1.053 -3.072 -11.332 1.00 98.38 93 PRO A N 1
ATOM 646 C CA . PRO A 1 93 ? 0.304 -3.125 -11.862 1.00 98.38 93 PRO A CA 1
ATOM 647 C C . PRO A 1 93 ? 0.693 -1.756 -12.431 1.00 98.38 93 PRO A C 1
ATOM 649 O O . PRO A 1 93 ? 0.331 -1.401 -13.551 1.00 98.38 93 PRO A O 1
ATOM 652 N N . ALA A 1 94 ? 1.427 -0.982 -11.639 1.00 98.00 94 ALA A N 1
ATOM 653 C CA . ALA A 1 94 ? 1.879 0.371 -11.972 1.00 98.00 94 ALA A CA 1
ATOM 654 C C . ALA A 1 94 ? 3.413 0.497 -11.956 1.00 98.00 94 ALA A C 1
ATOM 656 O O . ALA A 1 94 ? 3.958 1.598 -12.022 1.00 98.00 94 ALA A O 1
ATOM 657 N N . GLY A 1 95 ? 4.118 -0.634 -11.883 1.00 97.81 95 GLY A N 1
ATOM 658 C CA . GLY A 1 95 ? 5.571 -0.700 -11.945 1.00 97.81 95 GLY A CA 1
ATOM 659 C C . GLY A 1 95 ? 6.241 -0.132 -10.696 1.00 97.81 95 GLY A C 1
ATOM 660 O O . GLY A 1 95 ? 5.896 -0.490 -9.572 1.00 97.81 95 GLY A O 1
ATOM 661 N N . ARG A 1 96 ? 7.242 0.728 -10.887 1.00 97.75 96 ARG A N 1
ATOM 662 C CA . ARG A 1 96 ? 8.194 1.154 -9.850 1.00 97.75 96 ARG A CA 1
ATOM 663 C C . ARG A 1 96 ? 7.713 2.357 -9.044 1.00 97.75 96 ARG A C 1
ATOM 665 O O . ARG A 1 96 ? 8.387 3.391 -8.984 1.00 97.75 96 ARG A O 1
ATOM 672 N N . LEU A 1 97 ? 6.564 2.199 -8.401 1.00 98.19 97 LEU A N 1
ATOM 673 C CA . LEU A 1 97 ? 6.100 3.133 -7.377 1.00 98.19 97 LEU A CA 1
ATOM 674 C C . LEU A 1 97 ? 7.002 3.059 -6.122 1.00 98.19 97 LEU A C 1
ATOM 676 O O . LEU A 1 97 ? 7.868 2.184 -6.054 1.00 98.19 97 LEU A O 1
ATOM 680 N N . ASN A 1 98 ? 6.909 3.982 -5.158 1.00 97.50 98 ASN A N 1
ATOM 681 C CA . ASN A 1 98 ? 7.649 3.836 -3.885 1.00 97.50 98 ASN A CA 1
ATOM 682 C C . ASN A 1 98 ? 6.791 4.080 -2.651 1.00 97.50 98 ASN A C 1
ATOM 684 O O . ASN A 1 98 ? 6.374 3.124 -2.013 1.00 97.50 98 ASN A O 1
ATOM 688 N N . ASN A 1 99 ? 6.500 5.340 -2.343 1.00 98.38 99 ASN A N 1
ATOM 689 C CA . ASN A 1 99 ? 5.646 5.701 -1.215 1.00 98.38 99 ASN A CA 1
ATOM 690 C C . ASN A 1 99 ? 4.242 5.983 -1.717 1.00 98.38 99 ASN A C 1
ATOM 692 O O . ASN A 1 99 ? 4.052 6.274 -2.903 1.00 98.38 99 ASN A O 1
ATOM 696 N N . VAL A 1 100 ? 3.267 5.918 -0.824 1.00 98.69 100 VAL A N 1
ATOM 697 C CA . VAL A 1 100 ? 1.877 6.215 -1.143 1.00 98.69 100 VAL A CA 1
ATOM 698 C C . VAL A 1 100 ? 1.251 7.026 -0.022 1.00 98.69 100 VAL A C 1
ATOM 700 O O . VAL A 1 100 ? 1.494 6.762 1.146 1.00 98.69 100 VAL A O 1
ATOM 703 N N . ASP A 1 101 ? 0.434 8.004 -0.388 1.00 98.75 101 ASP A N 1
ATOM 704 C CA . ASP A 1 101 ? -0.415 8.737 0.544 1.00 98.75 101 ASP A CA 1
ATOM 705 C C . ASP A 1 101 ? -1.798 8.962 -0.076 1.00 98.75 101 ASP A C 1
ATOM 707 O O . ASP A 1 101 ? -2.001 8.785 -1.285 1.00 98.75 101 ASP A O 1
ATOM 711 N N . LEU A 1 102 ? -2.769 9.312 0.760 1.00 98.50 102 LEU A N 1
ATOM 712 C CA . LEU A 1 102 ? -4.173 9.402 0.400 1.00 98.50 102 LEU A CA 1
ATOM 713 C C . LEU A 1 102 ? -4.733 10.777 0.745 1.00 98.50 102 LEU A C 1
ATOM 715 O O . LEU A 1 102 ? -4.622 11.255 1.869 1.00 98.50 102 LEU A O 1
ATOM 719 N N . LEU A 1 103 ? -5.447 11.368 -0.207 1.00 97.56 103 LEU A N 1
ATOM 720 C CA . LEU A 1 103 ? -6.289 12.532 0.034 1.00 97.56 103 LEU A CA 1
ATOM 721 C C . LEU A 1 103 ? -7.759 12.105 -0.058 1.00 97.56 103 LEU A C 1
ATOM 723 O O . LEU A 1 103 ? -8.201 11.723 -1.147 1.00 97.56 103 LEU A O 1
ATOM 727 N N . PRO A 1 104 ? -8.540 12.159 1.035 1.00 95.25 104 PRO A N 1
ATOM 728 C CA . PRO A 1 104 ? -9.969 11.876 0.979 1.00 95.25 104 PRO A CA 1
ATOM 729 C C . PRO A 1 104 ? -10.682 12.796 -0.016 1.00 95.25 104 PRO A C 1
ATOM 731 O O . PRO A 1 104 ? -10.472 14.009 -0.021 1.00 95.25 104 PRO A O 1
ATOM 734 N N . ILE A 1 105 ? -11.544 12.213 -0.845 1.00 96.00 105 ILE A N 1
ATOM 735 C CA . ILE A 1 105 ? -12.405 12.931 -1.790 1.00 96.00 105 ILE A CA 1
ATOM 736 C C . ILE A 1 105 ? -13.809 12.327 -1.754 1.00 96.00 105 ILE A C 1
ATOM 738 O O . ILE A 1 105 ? -14.028 11.249 -1.199 1.00 96.00 105 ILE A O 1
ATOM 742 N N . GLU A 1 106 ? -14.777 12.992 -2.379 1.00 93.31 106 GLU A N 1
ATOM 743 C CA . GLU A 1 106 ? -16.115 12.422 -2.515 1.00 93.31 106 GLU A CA 1
ATOM 744 C C . GLU A 1 106 ? -16.067 11.062 -3.241 1.00 93.31 106 GLU A C 1
ATOM 746 O O . GLU A 1 106 ? -15.482 10.912 -4.323 1.00 93.31 106 GLU A O 1
ATOM 751 N N . GLY A 1 107 ? -16.670 10.049 -2.615 1.00 92.44 107 GLY A N 1
ATOM 752 C CA . GLY A 1 107 ? -16.705 8.682 -3.132 1.00 92.44 107 GLY A CA 1
ATOM 753 C C . GLY A 1 107 ? -15.397 7.892 -2.993 1.00 92.44 107 GLY A C 1
ATOM 754 O O . GLY A 1 107 ? -15.251 6.893 -3.691 1.00 92.44 107 GLY A O 1
ATOM 755 N N . GLY A 1 108 ? -14.445 8.317 -2.148 1.00 96.38 108 GLY A N 1
ATOM 756 C CA . GLY A 1 108 ? -13.254 7.521 -1.825 1.00 96.38 108 GLY A CA 1
ATOM 757 C C . GLY A 1 108 ? -12.017 8.349 -1.478 1.00 96.38 108 GLY A C 1
ATOM 758 O O . GLY A 1 108 ? -12.044 9.184 -0.572 1.00 96.38 108 GLY A O 1
ATOM 759 N N . ALA A 1 109 ? -10.915 8.102 -2.188 1.00 98.19 109 ALA A N 1
ATOM 760 C CA . ALA A 1 109 ? -9.668 8.854 -2.032 1.00 98.19 109 ALA A CA 1
ATOM 761 C C . ALA A 1 109 ? -8.933 9.040 -3.363 1.00 98.19 109 ALA A C 1
ATOM 763 O O . ALA A 1 109 ? -9.020 8.211 -4.271 1.00 98.19 109 ALA A O 1
ATOM 764 N N . LEU A 1 110 ? -8.171 10.126 -3.460 1.00 98.50 110 LEU A N 1
ATOM 765 C CA . LEU A 1 110 ? -7.083 10.248 -4.416 1.00 98.50 110 LEU A CA 1
ATOM 766 C C . LEU A 1 110 ? -5.852 9.564 -3.814 1.00 98.50 110 LEU A C 1
ATOM 768 O O . LEU A 1 110 ? -5.437 9.899 -2.708 1.00 98.50 110 LEU A O 1
ATOM 772 N N . VAL A 1 111 ? -5.285 8.613 -4.543 1.00 98.69 111 VAL A N 1
ATOM 773 C CA . VAL A 1 111 ? -4.044 7.923 -4.193 1.00 98.69 111 VAL A CA 1
ATOM 774 C C . VAL A 1 111 ? -2.895 8.637 -4.882 1.00 98.69 111 VAL A C 1
ATOM 776 O O . VAL A 1 111 ? -2.917 8.799 -6.102 1.00 98.69 111 VAL A O 1
ATOM 779 N N . VAL A 1 112 ? -1.895 9.051 -4.116 1.00 98.62 112 VAL A N 1
ATOM 780 C CA . VAL A 1 112 ? -0.725 9.787 -4.596 1.00 98.62 112 VAL A CA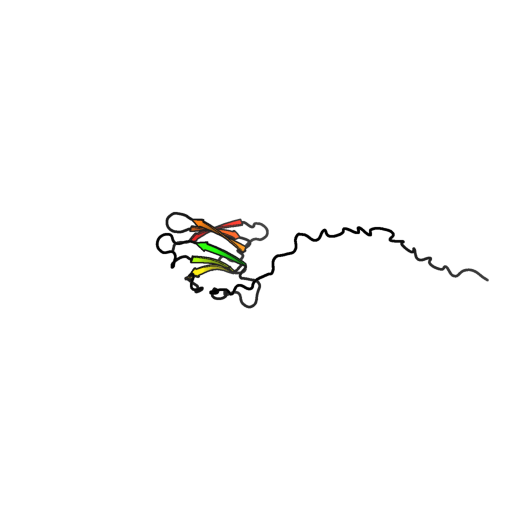 1
ATOM 781 C C . VAL A 1 112 ? 0.507 8.928 -4.367 1.00 98.62 112 VAL A C 1
ATOM 783 O O . VAL A 1 112 ? 0.745 8.496 -3.246 1.00 98.62 112 VAL A O 1
ATOM 786 N N . SER A 1 113 ? 1.299 8.673 -5.406 1.00 98.56 113 SER A N 1
ATOM 787 C CA . SER A 1 113 ? 2.527 7.885 -5.276 1.00 98.56 113 SER A CA 1
ATOM 788 C C . SER A 1 113 ? 3.656 8.454 -6.124 1.00 98.56 113 SER A C 1
ATOM 790 O O . SER A 1 113 ? 3.420 9.006 -7.199 1.00 98.56 113 SER A O 1
ATOM 792 N N . SER A 1 114 ? 4.896 8.325 -5.655 1.00 98.06 114 SER A N 1
ATOM 793 C CA . SER A 1 114 ? 6.060 8.617 -6.491 1.00 98.06 114 SER A CA 1
ATOM 794 C C . SER A 1 114 ? 6.230 7.532 -7.553 1.00 98.06 114 SER A C 1
ATOM 796 O O . SER A 1 114 ? 6.254 6.347 -7.242 1.00 98.06 114 SER A O 1
ATOM 798 N N . ASP A 1 115 ? 6.371 7.942 -8.811 1.00 98.38 115 ASP A N 1
ATOM 799 C CA . ASP A 1 115 ? 6.555 7.067 -9.967 1.00 98.38 115 ASP A CA 1
ATOM 800 C C . ASP A 1 115 ? 7.997 7.151 -10.472 1.00 98.38 115 ASP A C 1
ATOM 802 O O . ASP A 1 115 ? 8.455 8.201 -10.933 1.00 98.38 115 ASP A O 1
ATOM 806 N N . ARG A 1 116 ? 8.708 6.021 -10.381 1.00 97.44 116 ARG A N 1
ATOM 807 C CA . ARG A 1 116 ? 10.112 5.861 -10.787 1.00 97.44 116 ARG A CA 1
ATOM 808 C C . ARG A 1 116 ? 10.271 4.857 -11.931 1.00 97.44 116 ARG A C 1
ATOM 810 O O . ARG A 1 116 ? 11.332 4.234 -12.064 1.00 97.44 116 ARG A O 1
ATOM 817 N N . ASN A 1 117 ? 9.226 4.649 -12.734 1.00 97.81 117 ASN A N 1
ATOM 818 C CA . ASN A 1 117 ? 9.317 3.820 -13.938 1.00 97.81 117 ASN A CA 1
ATOM 819 C C . ASN A 1 117 ? 10.344 4.385 -14.930 1.00 97.81 117 ASN A C 1
ATOM 821 O O . ASN A 1 117 ? 11.071 3.622 -15.560 1.00 97.81 117 ASN A O 1
ATOM 825 N N . ASP A 1 118 ? 10.468 5.713 -14.987 1.00 97.75 118 ASP A N 1
ATOM 826 C CA . ASP A 1 118 ? 11.594 6.418 -15.596 1.00 97.75 118 ASP A CA 1
ATOM 827 C C . ASP A 1 118 ? 12.386 7.148 -14.497 1.00 97.75 118 ASP A C 1
ATOM 829 O O . ASP A 1 118 ? 11.928 8.136 -13.921 1.00 97.75 118 ASP A O 1
ATOM 833 N N . ILE A 1 119 ? 13.582 6.644 -14.178 1.00 93.75 119 ILE A N 1
ATOM 834 C CA . ILE A 1 119 ? 14.444 7.229 -13.136 1.00 93.75 119 ILE A CA 1
ATOM 835 C C . ILE A 1 119 ? 14.933 8.624 -13.544 1.00 93.75 119 ILE A C 1
ATOM 837 O O . ILE A 1 119 ? 15.100 9.483 -12.682 1.00 93.75 119 ILE A O 1
ATOM 841 N N . ALA A 1 120 ? 15.149 8.868 -14.840 1.00 97.44 120 ALA A N 1
ATOM 842 C CA . ALA A 1 120 ? 15.608 10.168 -15.316 1.00 97.44 120 ALA A CA 1
ATOM 843 C C . ALA A 1 120 ? 14.487 11.220 -15.271 1.00 97.44 120 ALA A C 1
ATOM 845 O O . ALA A 1 120 ? 14.773 12.405 -15.125 1.00 97.44 120 ALA A O 1
ATOM 846 N N . ASN A 1 121 ? 13.222 10.787 -15.355 1.00 97.44 121 ASN A N 1
ATOM 847 C CA . ASN A 1 121 ? 12.042 11.654 -15.370 1.00 97.44 121 ASN A CA 1
ATOM 848 C C . ASN A 1 121 ? 10.962 11.161 -14.395 1.00 97.44 121 ASN A C 1
ATOM 850 O O . ASN A 1 121 ? 9.825 10.883 -14.795 1.00 97.44 121 ASN A O 1
ATOM 854 N N . SER A 1 122 ? 11.322 11.029 -13.116 1.00 97.25 122 SER A N 1
ATOM 855 C CA . SER A 1 122 ? 10.384 10.588 -12.080 1.00 97.25 122 SER A CA 1
ATOM 856 C C . SER A 1 122 ? 9.235 11.579 -11.889 1.00 97.25 122 SER A C 1
ATOM 858 O O . SER A 1 122 ? 9.383 12.786 -12.089 1.00 97.25 122 SER A O 1
ATOM 860 N N . ARG A 1 123 ? 8.067 11.052 -11.522 1.00 97.69 123 ARG A N 1
ATOM 861 C CA . ARG A 1 123 ? 6.796 11.790 -11.501 1.00 97.69 123 ARG A CA 1
ATOM 862 C C . ARG A 1 123 ? 6.053 11.548 -10.197 1.00 97.69 123 ARG A C 1
ATOM 864 O O . ARG A 1 123 ? 6.424 10.684 -9.408 1.00 97.69 123 ARG A O 1
ATOM 871 N N . ILE A 1 124 ? 4.961 12.278 -10.016 1.00 98.25 124 ILE A N 1
ATOM 872 C CA . ILE A 1 124 ? 3.910 11.904 -9.073 1.00 98.25 124 ILE A CA 1
ATOM 873 C C . ILE A 1 124 ? 2.759 11.312 -9.881 1.00 98.25 124 ILE A C 1
ATOM 875 O O . ILE A 1 124 ? 2.225 11.968 -10.776 1.00 98.25 124 ILE A O 1
ATOM 879 N N . ALA A 1 125 ? 2.406 10.067 -9.582 1.00 98.25 125 ALA A N 1
ATOM 880 C CA . ALA A 1 125 ? 1.245 9.397 -10.136 1.00 98.25 125 ALA A CA 1
ATOM 881 C C . ALA A 1 125 ? 0.035 9.605 -9.221 1.00 98.25 125 ALA A C 1
ATOM 883 O O . ALA A 1 125 ? 0.147 9.563 -7.994 1.00 98.25 125 ALA A O 1
ATOM 884 N N . LEU A 1 126 ? -1.119 9.825 -9.846 1.00 98.38 126 LEU A N 1
ATOM 885 C CA . LEU A 1 126 ? -2.399 10.000 -9.177 1.00 98.38 126 LEU A CA 1
ATOM 886 C C . LEU A 1 126 ? -3.356 8.904 -9.639 1.00 98.38 126 LEU A C 1
ATOM 888 O O . LEU A 1 126 ? -3.538 8.702 -10.840 1.00 98.38 126 LEU A O 1
ATOM 892 N N . PHE A 1 127 ? -3.999 8.236 -8.690 1.00 98.19 127 PHE A N 1
ATOM 893 C CA . PHE A 1 127 ? -5.022 7.225 -8.942 1.00 98.19 127 PHE A CA 1
ATOM 894 C C . PHE A 1 127 ? -6.263 7.531 -8.112 1.00 98.19 127 PHE A C 1
ATOM 896 O O . PHE A 1 127 ? -6.202 8.279 -7.140 1.00 98.19 127 PHE A O 1
ATO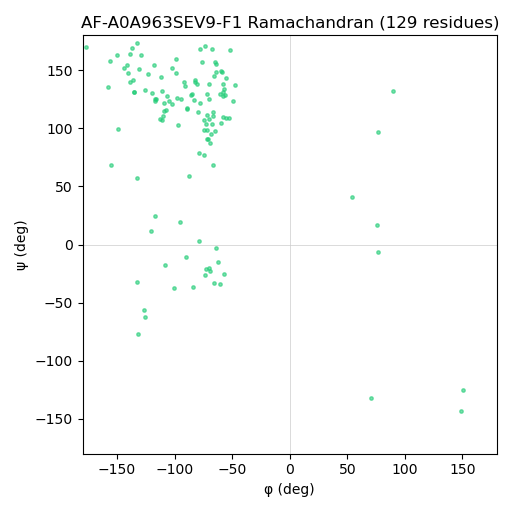M 903 N N . ARG A 1 128 ? -7.403 6.939 -8.467 1.00 98.00 128 ARG A N 1
ATOM 904 C CA . ARG A 1 128 ? -8.620 7.028 -7.656 1.00 98.00 128 ARG A CA 1
ATOM 905 C C . ARG A 1 128 ? -8.870 5.698 -6.961 1.00 98.00 128 ARG A C 1
ATOM 907 O O . ARG A 1 128 ? -8.935 4.668 -7.624 1.00 98.00 128 ARG A O 1
ATOM 914 N N . LEU A 1 129 ? -9.049 5.742 -5.647 1.00 97.94 129 LEU A N 1
ATOM 915 C CA . LEU A 1 129 ? -9.604 4.648 -4.864 1.00 97.94 129 LEU A CA 1
ATOM 916 C C . LEU A 1 129 ? -11.124 4.812 -4.822 1.00 97.94 129 LEU A C 1
ATOM 918 O O . LEU A 1 129 ? -11.620 5.815 -4.307 1.00 97.94 129 LEU A O 1
ATOM 922 N N . THR A 1 130 ? -11.839 3.836 -5.376 1.00 93.88 130 THR A N 1
ATOM 923 C CA . THR A 1 130 ? -13.301 3.712 -5.301 1.00 93.88 130 THR A CA 1
ATOM 924 C C . THR A 1 130 ? -13.635 2.501 -4.422 1.00 93.88 130 THR A C 1
ATOM 926 O O . THR A 1 130 ? -13.361 1.382 -4.866 1.00 93.88 130 THR A O 1
ATOM 929 N N . PRO A 1 131 ? -14.127 2.717 -3.190 1.00 84.00 131 PRO A N 1
ATOM 930 C CA . PRO A 1 131 ? -14.474 1.656 -2.244 1.00 84.00 131 PRO A CA 1
ATOM 931 C C . PRO A 1 131 ? -15.639 0.779 -2.707 1.00 84.00 131 PRO A C 1
ATOM 933 O O . PRO A 1 131 ? -16.522 1.303 -3.426 1.00 84.00 131 PRO A O 1
#

Solvent-accessible surface area (backbone atoms only — not comparable to full-atom values): 8324 Å² total; per-residue (Å²): 135,85,89,77,88,83,77,82,77,76,82,80,78,79,87,73,85,83,83,77,77,71,73,75,76,79,65,80,81,76,74,84,88,78,91,79,81,78,93,75,64,62,63,80,69,89,67,74,98,58,99,22,77,73,29,71,30,76,49,79,31,91,91,44,64,85,71,17,37,36,39,32,23,26,32,69,43,15,40,37,32,23,38,79,82,15,45,77,75,46,72,47,84,64,35,27,27,41,48,46,45,73,46,82,45,95,78,40,29,39,36,40,29,43,33,44,76,43,76,93,66,57,45,79,44,77,46,79,46,72,124

Sequence (131 aa):
MKQAKLLAISPILLLGACTAGSGFSSGPAALPAINVAASGETAPVGTANDDAADDPAIWLNPADPAQSLIVGTDKKAGLYVYGLDGKVRSFLPAGRLNNVDLLPIEGGALVVSSDRNDIANSRIALFRLTP

Radius of gyration: 28.04 Å; Cα contacts (8 Å, |Δi|>4): 219; chains: 1; bounding box: 106×29×46 Å

Nearest PDB structures (foldseek):
  2poo-assembly1_A  TM=8.900E-01  e=4.458E-06  Bacillus amyloliquefaciens
  1qlg-assembly1_A  TM=8.897E-01  e=6.528E-06  Bacillus amyloliquefaciens
  3ams-assembly1_A  TM=8.948E-01  e=9.052E-06  Bacillus subtilis
  6cp9-assembly4_H  TM=3.430E-01  e=3.720E-01  Klebsiella pneumoniae 342

Secondary structure (DSSP, 8-state):
--------------------------PSPPPPP-----S--PPPPSSTTSS-EEEEEEE--SS-GGG-EEEEEETTTEEEEEETTS-EEEEEE-SSEEEEEEEEETTEEEEEEEE-SSSTT-EEEEEEE--

Mean predicted aligned error: 11.14 Å

Foldseek 3Di:
DDDDPPDPDDPPPPPDDDPPPPPPPPPPDDDDDDDDDDPAAADDDPPPPDDFWAEKEKWQDPVDRQQIWIWTTRQAFAIFIDGPNRYTPDTDGQGRWHYWYWDDDPQTTWIWTWAVPPVVDIDIDIDGDHD